Protein AF-A0A1F8ZSX7-F1 (afdb_monomer)

Nearest PDB structures (foldseek):
  1x0a-assembly1_A  TM=9.191E-01  e=3.476E-05  Thermus thermophilus HB8
  1z2i-assembly1_B  TM=9.526E-01  e=8.446E-05  Agrobacterium tumefaciens
  4h8a-assembly1_A  TM=9.264E-01  e=3.092E-04  Escherichia coli
  1v9n-assembly1_A-2  TM=8.193E-01  e=1.132E-03  Pyrococcus horikoshii OT3
  6kv5-assembly1_B  TM=1.797E-01  e=3.578E+00  Influenza D virus (D/swine/Oklahoma/1334/2011)

Foldseek 3Di:
DDAADPHPVSVVVVVVQQCQFDVVVVHDGDPRFPDDPPDDPPDDRRTGDHDDDDDCVVPPNPVVVVVVVVVVQVVQQPPDDPDPVDTRHDPCPVVVVVCVCCVVPNDDDDPVVVVVVVVVCVVVVHDDD

Sequence (129 aa):
MLLPVGGYKGYGLSMVVEILCSLLTGMPYGPYIPKMFEAPMNQKRYLGHFVIAMRIDCFQEKAVFMERMSKMMKELRNEPRLDKDIPIQVAGDPEKKSYEERSKNGIPLKSVEYEAFKKLSEKYGIRFE

Structure (mmCIF, N/CA/C/O backbone):
data_AF-A0A1F8ZSX7-F1
#
_entry.id   AF-A0A1F8ZSX7-F1
#
loop_
_atom_site.group_PDB
_atom_site.id
_atom_site.type_symbol
_atom_site.label_atom_id
_atom_site.label_alt_id
_atom_site.label_comp_id
_atom_site.label_asym_id
_atom_site.label_entity_id
_atom_site.label_seq_id
_atom_site.pdbx_PDB_ins_code
_atom_site.Cartn_x
_atom_site.Cartn_y
_atom_site.Cartn_z
_atom_site.occupancy
_atom_site.B_iso_or_equiv
_atom_site.auth_seq_id
_atom_site.auth_comp_id
_atom_site.auth_asym_id
_atom_site.auth_atom_id
_atom_site.pdbx_PDB_model_num
ATOM 1 N N . MET A 1 1 ? 2.304 18.621 13.469 1.00 81.19 1 MET A N 1
ATOM 2 C CA . MET A 1 1 ? 2.204 18.521 11.996 1.00 81.19 1 MET A CA 1
ATOM 3 C C . MET A 1 1 ? 3.236 17.500 11.539 1.00 81.19 1 MET A C 1
ATOM 5 O O . MET A 1 1 ? 4.339 17.537 12.069 1.00 81.19 1 MET A O 1
ATOM 9 N N . LEU A 1 2 ? 2.881 16.564 10.656 1.00 93.06 2 LEU A N 1
ATOM 10 C CA . LEU A 1 2 ? 3.853 15.623 10.080 1.00 93.06 2 LEU A CA 1
ATOM 11 C C . LEU A 1 2 ? 4.673 16.332 8.994 1.00 93.06 2 LEU A C 1
ATOM 13 O O . LEU A 1 2 ? 4.146 17.207 8.309 1.00 93.06 2 LEU A O 1
ATOM 17 N N . LEU A 1 3 ? 5.944 15.961 8.840 1.00 94.75 3 LEU A N 1
ATOM 18 C CA . LEU A 1 3 ? 6.809 16.496 7.786 1.00 94.75 3 LEU A CA 1
ATOM 19 C C . LEU A 1 3 ? 6.707 15.636 6.514 1.00 94.75 3 LEU A C 1
ATOM 21 O O . LEU A 1 3 ? 6.619 14.411 6.623 1.00 94.75 3 LEU A O 1
ATOM 25 N N . PRO A 1 4 ? 6.744 16.239 5.311 1.00 95.06 4 PRO A N 1
ATOM 26 C CA . PRO A 1 4 ? 6.755 15.485 4.064 1.00 95.06 4 PRO A CA 1
ATOM 27 C C . PRO A 1 4 ? 8.086 14.744 3.868 1.00 95.06 4 PRO A C 1
ATOM 29 O O . PRO A 1 4 ? 9.165 15.282 4.134 1.00 95.06 4 PRO A O 1
ATOM 32 N N . VAL A 1 5 ? 8.016 13.517 3.346 1.00 95.94 5 VAL A N 1
ATOM 33 C CA . VAL A 1 5 ? 9.202 12.706 3.034 1.00 95.94 5 VAL A CA 1
ATOM 34 C C . VAL A 1 5 ? 10.089 13.411 2.003 1.00 95.94 5 VAL A C 1
ATOM 36 O O . VAL A 1 5 ? 9.631 13.811 0.939 1.00 95.94 5 VAL A O 1
ATOM 39 N N . GLY A 1 6 ? 11.372 13.612 2.302 1.00 95.69 6 GLY A N 1
ATOM 40 C CA . GLY A 1 6 ? 12.271 14.310 1.373 1.00 95.69 6 GLY A CA 1
ATOM 41 C C . GLY A 1 6 ? 11.873 15.769 1.079 1.00 95.69 6 GLY A C 1
ATOM 42 O O . GLY A 1 6 ? 12.191 16.287 0.007 1.00 95.69 6 GLY A O 1
ATOM 43 N N . GLY A 1 7 ? 11.160 16.433 1.998 1.00 96.06 7 GLY A N 1
ATOM 44 C CA . GLY A 1 7 ? 10.863 17.865 1.925 1.00 96.06 7 GLY A CA 1
ATOM 45 C C . GLY A 1 7 ? 9.928 18.235 0.772 1.00 96.06 7 GLY A C 1
ATOM 46 O O . GLY A 1 7 ? 8.843 17.672 0.626 1.00 96.06 7 GLY A O 1
ATOM 47 N N . TYR A 1 8 ? 10.347 19.192 -0.062 1.00 96.38 8 TYR A N 1
ATOM 48 C CA . TYR A 1 8 ? 9.524 19.724 -1.156 1.00 96.38 8 TYR A CA 1
ATOM 49 C C . TYR A 1 8 ? 9.115 18.657 -2.187 1.00 96.38 8 TYR A C 1
ATOM 51 O O . TYR A 1 8 ? 8.051 18.772 -2.792 1.00 96.38 8 TYR A O 1
ATOM 59 N N . LYS A 1 9 ? 9.907 17.586 -2.358 1.00 97.31 9 LYS A N 1
ATOM 60 C CA . LYS A 1 9 ? 9.555 16.469 -3.252 1.00 97.31 9 LYS A CA 1
ATOM 61 C C . LYS A 1 9 ? 8.398 15.641 -2.700 1.00 97.31 9 LYS A C 1
ATOM 63 O O . LYS A 1 9 ? 7.471 15.332 -3.441 1.00 97.31 9 LYS A O 1
ATOM 68 N N . GLY A 1 10 ? 8.419 15.327 -1.403 1.00 97.25 10 GLY A N 1
ATOM 69 C CA . GL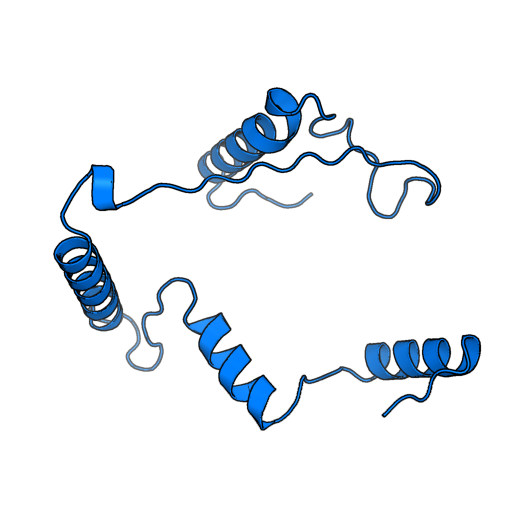Y A 1 10 ? 7.298 14.650 -0.749 1.00 97.25 10 GLY A CA 1
ATOM 70 C C . GLY A 1 10 ? 6.047 15.508 -0.729 1.00 97.25 10 GLY A C 1
ATOM 71 O O . GLY A 1 10 ? 4.961 14.987 -0.935 1.00 97.25 10 GLY A O 1
ATOM 72 N N . TYR A 1 11 ? 6.197 16.824 -0.554 1.00 96.88 11 TYR A N 1
ATOM 73 C CA . TYR A 1 11 ? 5.074 17.750 -0.671 1.00 96.88 11 TYR A CA 1
ATOM 74 C C . TYR A 1 11 ? 4.448 17.700 -2.073 1.00 96.88 11 TYR A C 1
ATOM 76 O O . TYR A 1 11 ? 3.239 17.517 -2.191 1.00 96.88 11 TYR A O 1
ATOM 84 N N . GLY A 1 12 ? 5.267 17.758 -3.130 1.00 97.69 12 GLY A N 1
ATOM 85 C CA . GLY A 1 12 ? 4.795 17.599 -4.508 1.00 97.69 12 GLY A CA 1
ATOM 86 C C . GLY A 1 12 ? 4.120 16.246 -4.762 1.00 97.69 12 GLY A C 1
ATOM 87 O O . GLY A 1 12 ? 3.076 16.196 -5.406 1.00 97.69 12 GLY A O 1
ATOM 88 N N . LEU A 1 13 ? 4.655 15.151 -4.208 1.00 97.62 13 LEU A N 1
ATOM 89 C CA . LEU A 1 13 ? 4.031 13.829 -4.320 1.00 97.62 13 LEU A CA 1
ATOM 90 C C . LEU A 1 13 ? 2.665 13.777 -3.617 1.00 97.62 13 LEU A C 1
ATOM 92 O O . LEU A 1 13 ? 1.706 13.260 -4.187 1.00 97.62 13 LEU A O 1
ATOM 96 N N . SER A 1 14 ? 2.545 14.367 -2.424 1.00 96.56 14 SER A N 1
ATOM 97 C CA . SER A 1 14 ? 1.262 14.499 -1.725 1.00 96.56 14 SER A CA 1
ATOM 98 C C . SER A 1 14 ? 0.255 15.334 -2.519 1.00 96.56 14 SER A C 1
ATOM 100 O O . SER A 1 14 ? -0.923 14.994 -2.545 1.00 96.56 14 SER A O 1
ATOM 102 N N . MET A 1 15 ? 0.700 16.385 -3.220 1.00 96.94 15 MET A N 1
ATOM 103 C CA . MET A 1 15 ? -0.179 17.173 -4.093 1.00 96.94 15 MET A CA 1
ATOM 104 C C . MET A 1 15 ? -0.724 16.358 -5.267 1.00 96.94 15 MET A C 1
ATOM 106 O O . MET A 1 15 ? -1.893 16.508 -5.609 1.00 96.94 15 MET A O 1
ATOM 110 N N . VAL A 1 16 ? 0.082 15.480 -5.875 1.00 97.88 16 VAL A N 1
ATOM 111 C CA . VAL A 1 16 ? -0.404 14.586 -6.942 1.00 97.88 16 VAL A CA 1
ATOM 112 C C . VAL A 1 16 ? -1.522 13.684 -6.416 1.00 97.88 16 VAL A C 1
ATOM 114 O O . VAL A 1 16 ? -2.553 13.549 -7.073 1.00 97.88 16 VAL A O 1
ATOM 117 N N . VAL A 1 17 ? -1.355 13.118 -5.216 1.00 97.44 17 VAL A N 1
ATOM 118 C CA . VAL A 1 17 ? -2.402 12.315 -4.564 1.00 97.44 17 VAL A CA 1
ATOM 119 C C . VAL A 1 17 ? -3.660 13.151 -4.321 1.00 97.44 17 VAL A C 1
ATOM 121 O O . VAL A 1 17 ? -4.751 12.695 -4.641 1.00 97.44 17 VAL A O 1
ATOM 124 N N . GLU A 1 18 ? -3.524 14.382 -3.827 1.00 97.06 18 GLU A N 1
ATOM 125 C CA . GLU A 1 18 ? -4.655 15.285 -3.579 1.00 97.06 18 GLU A CA 1
ATOM 126 C C . GLU A 1 18 ? -5.422 15.635 -4.865 1.00 97.06 18 GLU A C 1
ATOM 128 O O . GLU A 1 18 ? -6.649 15.632 -4.890 1.00 97.06 18 GLU A O 1
ATOM 133 N N . ILE A 1 19 ? -4.715 15.902 -5.965 1.00 98.00 19 ILE A N 1
ATOM 134 C CA . ILE A 1 19 ? -5.345 16.215 -7.254 1.00 98.00 19 ILE A CA 1
ATOM 135 C C . ILE A 1 19 ? -6.129 15.005 -7.773 1.00 98.00 19 ILE A C 1
ATOM 137 O O . ILE A 1 19 ? -7.278 15.152 -8.187 1.00 98.00 19 ILE A O 1
ATOM 141 N N . LEU A 1 20 ? -5.527 13.813 -7.740 1.00 98.25 20 LEU A N 1
ATOM 142 C CA . LEU A 1 20 ? -6.146 12.590 -8.256 1.00 98.25 20 LEU A CA 1
ATOM 143 C C . LEU A 1 20 ? -7.302 12.102 -7.379 1.00 98.25 20 LEU A C 1
ATOM 145 O O . LEU A 1 20 ? -8.326 11.667 -7.899 1.00 98.25 20 LEU A O 1
ATOM 149 N N . CYS A 1 21 ? -7.149 12.155 -6.058 1.00 97.81 21 CYS A N 1
ATOM 150 C CA . 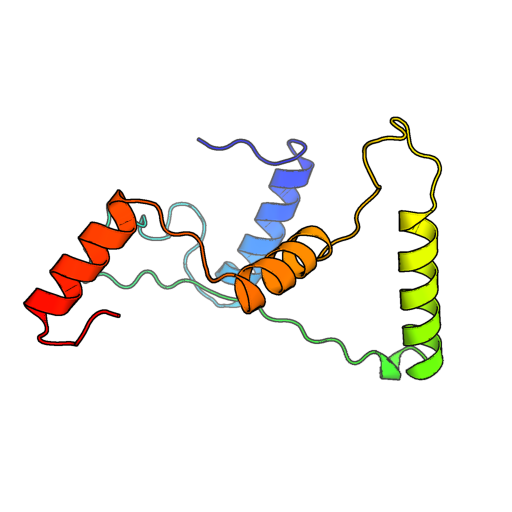CYS A 1 21 ? -8.156 11.651 -5.135 1.00 97.81 21 CYS A CA 1
ATOM 151 C C . CYS A 1 21 ? -9.243 12.681 -4.855 1.00 97.81 21 CYS A C 1
ATOM 153 O O . CYS A 1 21 ? -10.395 12.280 -4.791 1.00 97.81 21 CYS A O 1
ATOM 155 N N . SER A 1 22 ? -8.928 13.970 -4.719 1.00 97.12 22 SER A N 1
ATOM 156 C CA . SER A 1 22 ? -9.899 14.997 -4.324 1.00 97.12 22 SER A CA 1
ATOM 157 C C . SER A 1 22 ? -10.444 15.741 -5.541 1.00 97.12 22 SER A C 1
ATOM 159 O O . SER A 1 22 ? -11.607 15.575 -5.903 1.00 97.12 22 SER A O 1
ATOM 161 N N . LEU A 1 23 ? -9.600 16.509 -6.237 1.00 96.62 23 LEU A N 1
ATOM 162 C CA . LEU A 1 23 ? -10.069 17.404 -7.305 1.00 96.62 23 LEU A CA 1
ATOM 163 C C . LEU A 1 23 ? -10.677 16.647 -8.492 1.00 96.62 23 LEU A C 1
ATOM 165 O O . LEU A 1 23 ? -11.742 17.024 -8.975 1.00 96.62 23 LEU A O 1
ATOM 169 N N . LEU A 1 24 ? -10.039 15.562 -8.936 1.00 97.12 24 LEU A N 1
ATOM 170 C CA . LEU A 1 24 ? -10.514 14.758 -10.066 1.00 97.12 24 LEU A CA 1
ATOM 171 C C . LEU A 1 24 ? -11.839 14.041 -9.768 1.00 97.12 24 LEU A C 1
ATOM 173 O O . LEU A 1 24 ? -12.631 13.811 -10.678 1.00 97.12 24 LEU A O 1
ATOM 177 N N . THR A 1 25 ? -12.095 13.697 -8.505 1.00 96.38 25 THR A N 1
ATOM 178 C CA . THR A 1 25 ? -13.330 13.013 -8.089 1.00 96.38 25 THR A CA 1
ATOM 179 C C . THR A 1 25 ? -14.420 13.981 -7.614 1.00 96.38 25 THR A C 1
ATOM 181 O O . THR A 1 25 ? -15.530 13.548 -7.303 1.00 96.38 25 THR A O 1
ATOM 184 N N . GLY A 1 26 ? -14.125 15.287 -7.557 1.00 95.75 26 GLY A N 1
ATOM 185 C CA . GLY A 1 26 ? -15.026 16.319 -7.037 1.00 95.75 26 GLY A CA 1
ATOM 186 C C . GLY A 1 26 ? -15.186 16.311 -5.511 1.00 95.75 26 GLY A C 1
ATOM 187 O O . GLY A 1 26 ? -16.157 16.863 -4.997 1.00 95.75 26 GLY A O 1
ATOM 188 N N . MET A 1 27 ? -14.272 15.669 -4.782 1.00 97.25 27 MET A N 1
ATOM 189 C CA . MET A 1 27 ? -14.288 15.575 -3.320 1.00 97.25 27 MET A CA 1
ATOM 190 C C . MET A 1 27 ? -13.534 16.747 -2.656 1.00 97.25 27 MET A C 1
ATOM 192 O O . MET A 1 27 ? -12.663 17.360 -3.283 1.00 97.25 27 MET A O 1
ATOM 196 N N . PRO 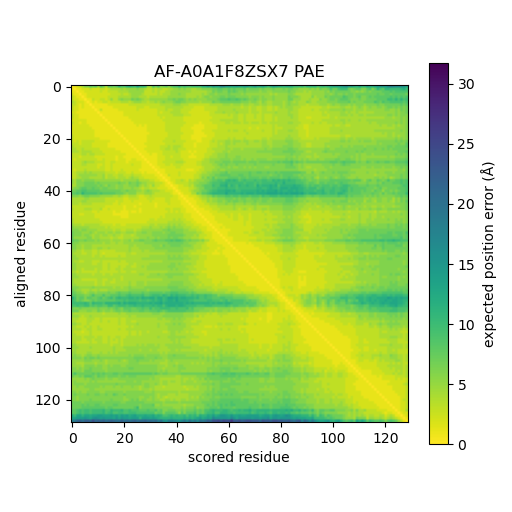A 1 28 ? -13.853 17.093 -1.390 1.00 96.44 28 PRO A N 1
ATOM 197 C CA . PRO A 1 28 ? -13.130 18.115 -0.631 1.00 96.44 28 PRO A CA 1
ATOM 198 C C . PRO A 1 28 ? -11.636 17.798 -0.520 1.00 96.44 28 PRO A C 1
ATOM 200 O O . PRO A 1 28 ? -11.251 16.636 -0.431 1.00 96.44 28 PRO A O 1
ATOM 203 N N . TYR A 1 29 ? -10.809 18.846 -0.472 1.00 95.62 29 TYR A N 1
ATOM 204 C CA . TYR A 1 29 ? -9.353 18.726 -0.415 1.00 95.62 29 TYR A CA 1
ATOM 205 C C . TYR A 1 29 ? -8.748 19.333 0.854 1.00 95.62 29 TYR A C 1
ATOM 207 O O . TYR A 1 29 ? -9.289 20.279 1.433 1.00 95.62 29 TYR A O 1
ATOM 215 N N . GLY A 1 30 ? -7.595 18.813 1.278 1.00 93.06 30 GLY A N 1
ATOM 216 C CA . GLY A 1 30 ? -6.787 19.367 2.369 1.00 93.06 30 GLY A CA 1
ATOM 217 C C . GLY A 1 30 ? -7.596 19.723 3.634 1.00 93.06 30 GLY A C 1
ATOM 218 O O . GLY A 1 30 ? -8.220 18.841 4.226 1.00 93.06 30 GLY A O 1
ATOM 219 N N . PRO A 1 31 ? -7.605 20.997 4.085 1.00 93.00 31 PRO A N 1
ATOM 220 C CA . PRO A 1 31 ? -8.273 21.404 5.326 1.00 93.00 31 PRO A CA 1
ATOM 221 C C . PRO A 1 31 ? -9.807 21.341 5.267 1.00 93.00 31 PRO A C 1
ATOM 223 O O . PRO A 1 31 ? -10.453 21.457 6.306 1.00 93.00 31 PRO A O 1
ATOM 226 N N . TYR A 1 32 ? -10.397 21.166 4.081 1.00 94.81 32 TYR A N 1
ATOM 227 C CA . TYR A 1 32 ? -11.847 21.064 3.907 1.00 94.81 32 TYR A CA 1
ATOM 228 C C . TYR A 1 32 ? -12.380 19.645 4.158 1.00 94.81 32 TYR A C 1
ATOM 230 O O . TYR A 1 32 ? -13.594 19.450 4.224 1.00 94.81 32 TYR A O 1
ATOM 238 N N . ILE A 1 33 ? -11.498 18.653 4.324 1.00 94.81 33 ILE A N 1
ATOM 239 C CA . ILE A 1 33 ? -11.878 17.288 4.695 1.00 94.81 33 ILE A CA 1
ATOM 240 C C . ILE A 1 33 ? -12.171 17.248 6.205 1.00 94.81 33 ILE A C 1
ATOM 242 O O . ILE A 1 33 ? -11.298 17.601 7.006 1.00 94.81 33 ILE A O 1
ATOM 246 N N . PRO A 1 34 ? -13.359 16.779 6.641 1.00 94.31 34 PRO A N 1
ATOM 247 C CA . PRO A 1 34 ? -13.658 16.635 8.060 1.00 94.31 34 PRO A CA 1
ATOM 248 C C . PRO A 1 34 ? -12.636 15.740 8.775 1.00 94.31 34 PRO A C 1
ATOM 250 O O . PRO A 1 34 ? -12.353 14.613 8.355 1.00 94.31 34 PRO A O 1
ATOM 253 N N . LYS A 1 35 ? -12.089 16.245 9.884 1.00 92.56 35 LYS A N 1
ATOM 254 C CA . LYS A 1 35 ? -11.038 15.577 10.661 1.00 92.56 35 LYS A CA 1
ATOM 255 C C . LYS A 1 35 ? -11.495 14.233 11.231 1.00 92.56 35 LYS A C 1
ATOM 257 O O . LYS A 1 35 ? -12.610 14.101 11.728 1.00 92.56 35 LYS A O 1
ATOM 262 N N . MET A 1 36 ? -10.587 13.254 11.261 1.00 90.94 36 MET A N 1
ATOM 263 C CA . MET A 1 36 ? -10.936 11.865 11.578 1.00 90.94 36 MET A CA 1
ATOM 264 C C . MET A 1 36 ? -11.467 11.614 12.994 1.00 90.94 36 MET A C 1
ATOM 266 O O . MET A 1 36 ? -12.337 10.767 13.167 1.00 90.94 36 MET A O 1
ATOM 270 N N . PHE A 1 37 ? -10.945 12.304 13.999 1.00 89.69 37 PHE A N 1
ATOM 271 C CA . PHE A 1 37 ? -11.319 12.052 15.396 1.00 89.69 37 PHE A CA 1
ATOM 272 C C . PHE A 1 37 ? -11.981 13.258 16.069 1.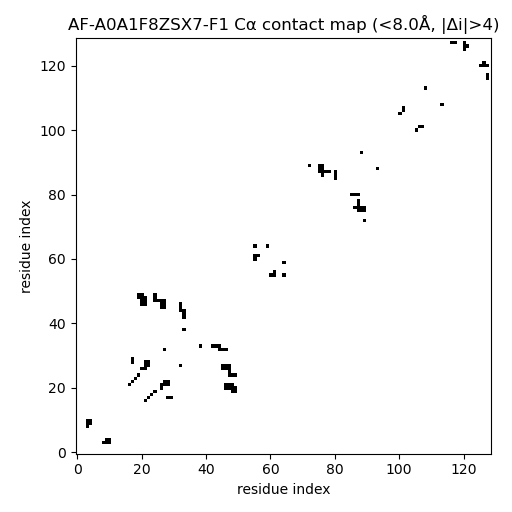00 89.69 37 PHE A C 1
ATOM 274 O O . PHE A 1 37 ? -12.420 13.147 17.206 1.00 89.69 37 PHE A O 1
ATOM 281 N N . GLU A 1 38 ? -12.065 14.396 15.372 1.00 92.25 38 GLU A N 1
ATOM 282 C CA . GLU A 1 38 ? -12.642 15.639 15.905 1.00 92.25 38 GLU A CA 1
ATOM 283 C C . GLU A 1 38 ? -14.014 15.963 15.294 1.00 92.25 38 GLU A C 1
ATOM 285 O O . GLU A 1 38 ? -14.821 16.635 15.929 1.00 92.25 38 GLU A O 1
ATOM 290 N N . ALA A 1 39 ? -14.296 15.503 14.068 1.00 91.50 39 ALA A N 1
ATOM 291 C CA . ALA A 1 39 ? -15.596 15.728 13.446 1.00 91.50 39 ALA A CA 1
ATOM 292 C C . ALA A 1 39 ? -16.666 14.780 14.029 1.00 91.50 39 ALA A C 1
ATOM 294 O O . ALA A 1 39 ? -16.347 13.635 14.372 1.00 91.50 39 ALA A O 1
ATOM 295 N N . PRO A 1 40 ? -17.940 15.209 14.100 1.00 93.81 40 PRO A N 1
ATOM 296 C CA . PRO A 1 40 ? -19.051 14.353 14.504 1.00 93.81 40 PRO A CA 1
ATOM 297 C C . PRO A 1 40 ?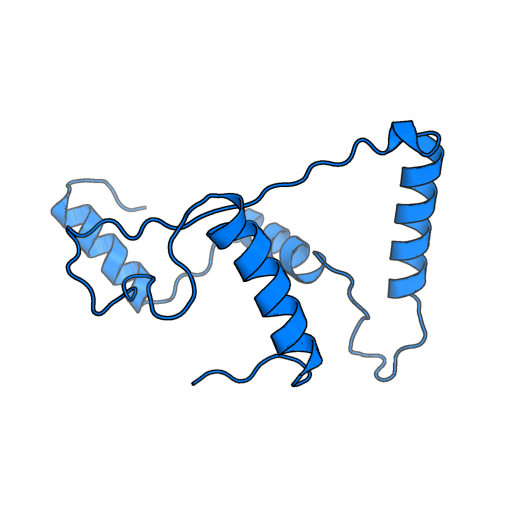 -19.107 13.043 13.708 1.00 93.81 40 PRO A C 1
ATOM 299 O O . PRO A 1 40 ? -19.002 13.039 12.483 1.00 93.81 40 PRO A O 1
ATOM 302 N N . MET A 1 41 ? -19.329 11.917 14.390 1.00 90.62 41 MET A N 1
ATOM 303 C CA . MET A 1 41 ? -19.312 10.588 13.755 1.00 90.62 41 MET A CA 1
ATOM 304 C C . MET A 1 41 ? -20.453 10.376 12.742 1.00 90.62 41 MET A C 1
ATOM 306 O O . MET A 1 41 ? -20.364 9.517 11.870 1.00 90.62 41 MET A O 1
ATOM 310 N N . ASN A 1 42 ? -21.526 11.165 12.839 1.00 92.81 42 ASN A N 1
ATOM 311 C CA . ASN A 1 42 ? -22.639 11.166 11.888 1.00 92.81 42 ASN A CA 1
ATOM 312 C C . ASN A 1 42 ? -22.373 12.030 10.638 1.00 92.81 42 ASN A C 1
ATOM 314 O O . ASN A 1 42 ? -23.184 12.028 9.712 1.00 92.81 42 ASN A O 1
ATOM 318 N N . GLN A 1 43 ? -21.257 12.762 10.586 1.00 93.81 43 GLN A N 1
ATOM 319 C CA . GLN A 1 43 ? -20.882 13.575 9.437 1.00 93.81 43 GLN A CA 1
ATOM 320 C C . GLN A 1 43 ? -20.122 12.734 8.404 1.00 93.81 43 GLN A C 1
ATOM 322 O O . GLN A 1 43 ? -19.070 12.154 8.682 1.00 93.81 43 GLN A O 1
ATOM 327 N N . LYS A 1 44 ? -20.626 12.708 7.164 1.00 93.25 44 LYS A N 1
ATOM 328 C CA . LYS A 1 44 ? -19.906 12.108 6.033 1.00 93.25 44 LYS A CA 1
ATOM 329 C C . LYS A 1 44 ? -18.629 12.895 5.745 1.00 93.25 44 LYS A C 1
ATOM 331 O O . LYS A 1 44 ? -18.643 14.123 5.720 1.00 93.25 44 LYS A O 1
ATOM 336 N N . ARG A 1 45 ? -17.538 12.176 5.473 1.00 93.00 45 ARG A N 1
ATOM 337 C CA . ARG A 1 45 ? -16.229 12.787 5.187 1.00 93.00 45 ARG A CA 1
ATOM 338 C C . ARG A 1 45 ? -15.985 13.118 3.727 1.00 93.00 45 ARG A C 1
ATOM 340 O O . ARG A 1 45 ? -15.105 13.922 3.460 1.00 93.00 45 ARG A O 1
ATOM 347 N N . TYR A 1 46 ? -16.738 12.495 2.819 1.00 94.94 46 TYR A N 1
ATOM 348 C CA . TYR A 1 46 ? -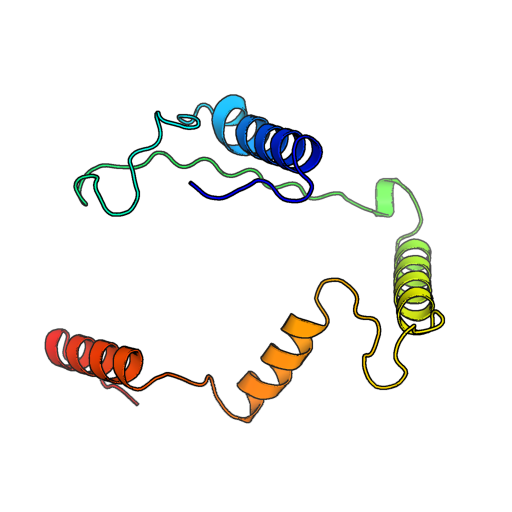16.579 12.684 1.376 1.00 94.94 46 TYR A CA 1
ATOM 349 C C . TYR A 1 46 ? -15.123 12.461 0.929 1.00 94.94 46 TYR A C 1
ATOM 351 O O . TYR A 1 46 ? -14.520 13.313 0.295 1.00 94.94 46 TYR A O 1
ATOM 359 N N . LEU A 1 47 ? -14.527 11.330 1.325 1.00 95.94 47 LEU A N 1
ATOM 360 C CA . LEU A 1 47 ? -13.183 10.970 0.872 1.00 95.94 47 LEU A CA 1
ATOM 361 C C . LEU A 1 47 ? -13.240 10.512 -0.583 1.00 95.94 47 LEU A C 1
ATOM 363 O O . LEU A 1 47 ? -14.115 9.729 -0.955 1.00 95.94 47 LEU A O 1
ATOM 367 N N . GLY A 1 48 ? -12.285 10.979 -1.378 1.00 96.00 48 GLY A N 1
ATOM 368 C CA . GLY A 1 48 ? -12.109 10.530 -2.747 1.00 96.00 48 GLY A CA 1
ATOM 369 C C . GLY A 1 48 ? -10.992 9.502 -2.873 1.00 96.00 48 GLY A C 1
ATOM 370 O O . GLY A 1 48 ? -10.024 9.496 -2.109 1.00 96.00 48 GLY A O 1
ATOM 371 N N . HIS A 1 49 ? -11.146 8.612 -3.847 1.00 97.00 49 HIS A N 1
ATOM 372 C CA . HIS A 1 49 ? -10.190 7.556 -4.148 1.00 97.00 49 HIS A CA 1
ATOM 373 C C . HIS A 1 49 ? -9.929 7.527 -5.647 1.00 97.00 49 HIS A C 1
ATOM 375 O O . HIS A 1 49 ? -10.851 7.666 -6.449 1.00 97.00 49 HIS A O 1
ATOM 381 N N . PHE A 1 50 ? -8.676 7.290 -6.016 1.00 97.56 50 PHE A N 1
ATOM 382 C CA . PHE A 1 50 ? -8.263 7.108 -7.397 1.00 97.56 50 PHE A CA 1
ATOM 383 C C . PHE A 1 50 ? -7.598 5.743 -7.560 1.00 97.56 50 PHE A C 1
ATOM 385 O O . PHE A 1 50 ? -6.724 5.373 -6.774 1.00 97.56 50 PHE A O 1
ATOM 392 N N . VAL A 1 51 ? -8.013 4.994 -8.581 1.00 97.94 51 VAL A N 1
ATOM 393 C CA . VAL A 1 51 ? -7.467 3.672 -8.904 1.00 97.94 51 VAL A CA 1
ATOM 394 C C . VAL A 1 51 ? -7.085 3.656 -10.376 1.00 97.94 51 VAL A C 1
ATOM 396 O O . VAL A 1 51 ? -7.883 4.027 -11.233 1.00 97.94 51 VAL A O 1
ATOM 399 N N . ILE A 1 52 ? -5.869 3.195 -10.665 1.00 97.19 52 ILE A N 1
ATOM 400 C CA . ILE A 1 52 ? -5.358 3.030 -12.024 1.00 97.19 52 ILE A CA 1
ATOM 401 C C . ILE A 1 52 ? -4.946 1.577 -12.253 1.00 97.19 52 ILE A C 1
ATOM 403 O O . ILE A 1 52 ? -4.244 0.980 -11.438 1.00 97.19 52 ILE A O 1
ATOM 407 N N . ALA A 1 53 ? -5.369 1.018 -13.384 1.00 97.38 53 ALA A N 1
ATOM 408 C CA . ALA A 1 53 ? -4.933 -0.284 -13.867 1.00 97.38 53 ALA A CA 1
ATOM 409 C C . ALA A 1 53 ? -4.370 -0.115 -15.279 1.00 97.38 53 ALA A C 1
ATOM 411 O O . ALA A 1 53 ? -5.037 0.421 -16.162 1.00 97.38 53 ALA A O 1
ATOM 412 N N . MET A 1 54 ? -3.132 -0.558 -15.490 1.00 96.56 54 MET A N 1
ATOM 413 C CA . MET A 1 54 ? -2.459 -0.472 -16.786 1.00 96.56 54 MET A CA 1
ATOM 414 C C . MET A 1 54 ? -2.334 -1.861 -17.399 1.00 96.56 54 MET A C 1
ATOM 416 O O . MET A 1 54 ? -1.787 -2.777 -16.781 1.00 96.56 54 MET A O 1
ATOM 420 N N . ARG A 1 55 ? -2.827 -2.018 -18.631 1.00 96.81 55 ARG A N 1
ATOM 421 C CA . ARG A 1 55 ? -2.730 -3.277 -19.370 1.00 96.81 55 ARG A CA 1
ATOM 422 C C . ARG A 1 55 ? -1.349 -3.384 -20.025 1.00 96.81 55 ARG A C 1
ATOM 424 O O . ARG A 1 55 ? -1.063 -2.693 -20.997 1.00 96.81 55 ARG A O 1
ATOM 431 N N . ILE A 1 56 ? -0.477 -4.216 -19.455 1.00 97.06 56 ILE A N 1
ATOM 432 C CA . ILE A 1 56 ? 0.946 -4.293 -19.840 1.00 97.06 56 ILE A CA 1
ATOM 433 C C . ILE A 1 56 ? 1.184 -4.830 -21.260 1.00 97.06 56 ILE A C 1
ATOM 435 O O . ILE A 1 56 ? 2.155 -4.437 -21.903 1.00 97.06 56 ILE A O 1
ATOM 439 N N . ASP A 1 57 ? 0.285 -5.677 -21.766 1.00 96.62 57 ASP A N 1
ATOM 440 C CA . ASP A 1 57 ? 0.367 -6.272 -23.107 1.00 96.62 57 ASP A CA 1
ATOM 441 C C . ASP A 1 57 ? 0.124 -5.264 -24.245 1.00 96.62 57 ASP A C 1
ATOM 443 O O . ASP A 1 57 ? 0.471 -5.536 -25.390 1.00 96.62 57 ASP A O 1
ATOM 447 N N . CYS A 1 58 ? -0.386 -4.066 -23.931 1.00 97.56 58 CYS A N 1
ATOM 448 C CA . CYS A 1 58 ? -0.444 -2.941 -24.865 1.00 97.56 58 CYS A CA 1
ATOM 449 C C . CYS A 1 58 ? 0.939 -2.385 -25.226 1.00 97.56 58 CYS A C 1
ATOM 451 O O . CYS A 1 58 ? 1.052 -1.652 -26.204 1.00 97.56 58 CYS A O 1
ATOM 453 N N . PHE A 1 59 ? 1.961 -2.657 -24.409 1.00 96.62 59 PHE A N 1
ATOM 454 C CA . PHE A 1 59 ? 3.281 -2.034 -24.530 1.00 96.62 59 PHE A CA 1
ATOM 455 C C . PHE A 1 59 ? 4.368 -3.027 -24.943 1.00 96.62 59 PHE A C 1
ATOM 457 O O . PHE A 1 59 ? 5.312 -2.645 -25.629 1.00 96.62 59 PHE A O 1
ATOM 464 N N . GLN A 1 60 ? 4.273 -4.285 -24.507 1.00 96.94 60 GLN A N 1
ATOM 465 C CA . GLN A 1 60 ? 5.198 -5.359 -24.875 1.00 96.94 60 GLN A CA 1
ATOM 466 C C . GLN A 1 60 ? 4.578 -6.728 -24.584 1.00 96.94 60 GLN A C 1
ATOM 468 O O . GLN A 1 60 ? 3.607 -6.825 -23.836 1.00 96.94 60 GLN A O 1
ATOM 473 N N . GLU A 1 61 ? 5.167 -7.802 -25.113 1.00 97.88 61 GLU A N 1
ATOM 474 C CA . GLU A 1 61 ? 4.719 -9.158 -24.801 1.00 97.88 61 GLU A CA 1
ATOM 475 C C . GLU A 1 61 ? 4.734 -9.416 -23.283 1.00 97.88 61 GLU A C 1
ATOM 477 O O . GLU A 1 61 ? 5.725 -9.164 -22.590 1.00 97.88 61 GLU A O 1
ATOM 482 N N . LYS A 1 62 ? 3.624 -9.945 -22.758 1.00 97.31 62 LYS A N 1
ATOM 483 C CA . LYS A 1 62 ? 3.435 -10.172 -21.320 1.00 97.31 62 LYS A CA 1
ATOM 484 C C . LYS A 1 62 ? 4.551 -11.024 -20.709 1.00 97.31 62 LYS A C 1
ATOM 486 O O . LYS A 1 62 ? 5.032 -10.690 -19.629 1.00 97.31 62 LYS A O 1
ATOM 491 N N . ALA A 1 63 ? 4.955 -12.107 -21.376 1.00 97.62 63 ALA A N 1
ATOM 492 C CA . ALA A 1 63 ? 6.006 -12.996 -20.880 1.00 97.62 63 ALA A CA 1
ATOM 493 C C . ALA A 1 63 ? 7.338 -12.246 -20.713 1.00 97.62 63 ALA A C 1
ATOM 495 O O . ALA A 1 63 ? 7.948 -12.308 -19.646 1.00 97.62 63 ALA A O 1
ATOM 496 N N . VAL A 1 64 ? 7.708 -11.441 -21.713 1.00 98.12 64 VAL A N 1
ATOM 497 C CA . VAL A 1 64 ? 8.919 -10.607 -21.701 1.00 98.12 64 VAL A CA 1
ATOM 498 C C . VAL A 1 64 ? 8.879 -9.573 -20.571 1.00 98.12 64 VAL A C 1
ATOM 500 O O . VAL A 1 64 ? 9.868 -9.408 -19.854 1.00 98.12 64 VAL A O 1
ATOM 503 N N . PHE A 1 65 ? 7.742 -8.900 -20.354 1.00 98.00 65 PHE A N 1
ATOM 504 C CA . PHE A 1 65 ? 7.595 -7.956 -19.239 1.00 98.00 65 PHE A CA 1
ATOM 505 C C . PHE A 1 65 ? 7.808 -8.640 -17.883 1.00 98.00 65 PHE A C 1
ATOM 507 O O . PHE A 1 65 ? 8.545 -8.134 -17.035 1.00 98.00 65 PHE A O 1
ATOM 514 N N . MET A 1 66 ? 7.174 -9.799 -17.677 1.00 97.50 66 MET A N 1
ATOM 515 C CA . MET A 1 66 ? 7.254 -10.542 -16.418 1.00 97.50 66 MET A CA 1
ATOM 516 C C . MET A 1 66 ? 8.668 -11.065 -16.150 1.00 97.50 66 MET A C 1
ATOM 518 O O . MET A 1 66 ? 9.145 -10.976 -15.017 1.00 97.50 66 MET A O 1
ATOM 522 N N . GLU A 1 67 ? 9.359 -11.555 -17.182 1.00 98.19 67 GLU A N 1
ATOM 523 C CA . GLU A 1 67 ? 10.756 -11.980 -17.083 1.00 98.19 67 GLU A CA 1
ATOM 524 C C . GLU A 1 67 ? 11.658 -10.811 -16.670 1.00 98.19 67 GLU A C 1
ATOM 526 O O . GLU A 1 67 ? 12.408 -10.918 -15.699 1.00 98.19 67 GLU A O 1
ATOM 531 N N . ARG A 1 68 ? 11.535 -9.661 -17.346 1.00 97.94 68 ARG A N 1
ATOM 532 C CA . ARG A 1 68 ? 12.316 -8.453 -17.039 1.00 97.94 68 ARG A CA 1
ATOM 533 C C . ARG A 1 68 ? 12.042 -7.924 -15.638 1.00 97.94 68 ARG A C 1
ATOM 535 O O . ARG A 1 68 ? 12.983 -7.572 -14.933 1.00 97.94 68 ARG A O 1
ATOM 542 N N . MET A 1 69 ? 10.779 -7.906 -15.215 1.00 97.00 69 MET A N 1
ATOM 543 C CA . MET A 1 69 ? 10.406 -7.515 -13.856 1.00 97.00 69 MET A CA 1
ATOM 544 C C . MET A 1 69 ? 11.057 -8.443 -12.825 1.00 97.00 69 MET A C 1
ATOM 546 O O . MET A 1 69 ? 11.681 -7.972 -11.878 1.00 97.00 69 MET A O 1
ATOM 550 N N . SER A 1 70 ? 10.971 -9.761 -13.028 1.00 97.12 70 SER A N 1
ATOM 551 C CA . SER A 1 70 ? 11.587 -10.745 -12.130 1.00 97.12 70 SER A CA 1
ATOM 552 C C . SER A 1 70 ? 13.109 -10.588 -12.072 1.00 97.12 70 SER A C 1
ATOM 554 O O . SER A 1 70 ? 13.693 -10.558 -10.985 1.00 97.12 70 SER A O 1
ATOM 556 N N . LYS A 1 71 ? 13.747 -10.392 -13.232 1.00 98.25 71 LYS A N 1
ATOM 557 C CA . LYS A 1 71 ? 15.183 -10.129 -13.346 1.00 98.25 71 LYS A CA 1
ATOM 558 C C . LYS A 1 71 ? 15.592 -8.866 -12.584 1.00 98.25 71 LYS A C 1
ATOM 560 O O . LYS A 1 71 ? 16.453 -8.964 -11.718 1.00 98.25 71 LYS A O 1
ATOM 565 N N . MET A 1 72 ? 14.917 -7.737 -12.805 1.00 98.00 72 MET A N 1
ATOM 566 C CA . MET A 1 72 ? 15.189 -6.478 -12.097 1.00 98.00 72 MET A CA 1
ATOM 5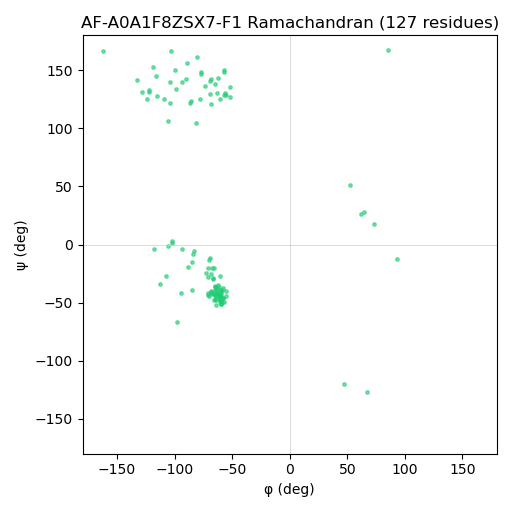67 C C . MET A 1 72 ? 15.048 -6.640 -10.580 1.00 98.00 72 MET A C 1
ATOM 569 O O . MET A 1 72 ? 15.912 -6.225 -9.813 1.00 98.00 72 MET A O 1
ATOM 573 N N . MET A 1 73 ? 13.978 -7.296 -10.126 1.00 97.50 73 MET A N 1
ATOM 574 C CA . MET A 1 73 ? 13.766 -7.561 -8.703 1.00 97.50 73 MET A CA 1
ATOM 575 C C . MET A 1 73 ? 14.872 -8.451 -8.109 1.00 97.50 73 MET A C 1
ATOM 577 O O . MET A 1 73 ? 15.229 -8.294 -6.941 1.00 97.50 73 MET A O 1
ATOM 581 N N . LYS A 1 74 ? 15.405 -9.410 -8.876 1.00 97.00 74 LYS A N 1
ATOM 582 C CA . LYS A 1 74 ? 16.534 -10.251 -8.455 1.00 97.00 74 LYS A CA 1
ATOM 583 C C . LYS A 1 74 ? 17.838 -9.457 -8.411 1.00 97.00 74 LYS A C 1
ATOM 585 O O . LYS A 1 74 ? 18.590 -9.622 -7.458 1.00 97.00 74 LYS A O 1
ATOM 590 N N . GLU A 1 75 ? 18.102 -8.620 -9.407 1.00 97.38 75 GLU A N 1
ATOM 591 C CA . GLU A 1 75 ? 19.296 -7.769 -9.472 1.00 97.38 75 GLU A CA 1
ATOM 592 C C . GLU A 1 75 ? 19.349 -6.821 -8.270 1.00 97.38 75 GLU A C 1
ATOM 594 O O . GLU A 1 75 ? 20.303 -6.886 -7.503 1.00 97.38 75 GLU A O 1
ATOM 599 N N . LEU A 1 76 ? 18.264 -6.084 -7.996 1.00 96.50 76 LEU A N 1
ATOM 600 C CA . LEU A 1 76 ? 18.185 -5.156 -6.859 1.00 96.50 76 LEU A CA 1
ATOM 601 C C . LEU A 1 76 ? 18.490 -5.818 -5.506 1.00 96.50 76 LEU A C 1
ATOM 603 O O . LEU A 1 76 ? 19.180 -5.239 -4.674 1.00 96.50 76 LEU A O 1
ATOM 607 N N . ARG A 1 77 ? 18.011 -7.046 -5.272 1.00 95.38 77 ARG A N 1
ATOM 608 C CA . ARG A 1 77 ? 18.276 -7.779 -4.015 1.00 95.38 77 ARG A CA 1
ATOM 609 C C . ARG A 1 77 ? 19.722 -8.270 -3.878 1.00 95.38 77 ARG A C 1
ATOM 611 O O . ARG A 1 77 ? 20.152 -8.588 -2.763 1.00 95.38 77 ARG A O 1
ATOM 618 N N . ASN A 1 78 ? 20.437 -8.376 -4.998 1.00 95.56 78 ASN A N 1
ATOM 619 C CA . ASN A 1 78 ? 21.819 -8.847 -5.076 1.00 95.56 78 ASN A CA 1
ATOM 620 C C . ASN A 1 78 ? 22.835 -7.707 -5.240 1.00 95.56 78 ASN A C 1
ATOM 622 O O . ASN A 1 78 ? 24.029 -7.990 -5.326 1.00 95.56 78 ASN A O 1
ATOM 626 N N . GLU A 1 79 ? 22.389 -6.448 -5.261 1.00 95.75 79 GLU A N 1
ATOM 627 C CA . GLU A 1 79 ? 23.289 -5.296 -5.247 1.00 95.75 79 GLU A CA 1
ATOM 628 C C . GLU A 1 79 ? 24.225 -5.331 -4.021 1.00 95.75 79 GLU A C 1
ATOM 630 O O . GLU A 1 79 ? 23.852 -5.854 -2.958 1.00 95.75 79 GLU A O 1
ATOM 635 N N . PRO A 1 80 ? 25.449 -4.779 -4.136 1.00 94.50 80 PRO A N 1
ATOM 636 C CA . PRO A 1 80 ? 26.377 -4.692 -3.020 1.00 94.50 80 PRO A CA 1
ATOM 637 C C . PRO A 1 80 ? 25.744 -3.974 -1.828 1.00 94.50 80 PRO A C 1
ATOM 639 O O . PRO A 1 80 ? 25.206 -2.872 -1.941 1.00 94.50 80 PRO A O 1
ATOM 642 N N . ARG A 1 81 ? 25.825 -4.607 -0.659 1.00 93.12 81 ARG A N 1
ATOM 643 C CA . ARG A 1 81 ? 25.234 -4.088 0.576 1.00 93.12 81 ARG A CA 1
ATOM 644 C C . ARG A 1 81 ? 26.264 -3.279 1.346 1.00 93.12 81 ARG A C 1
ATOM 646 O O . ARG A 1 81 ? 27.419 -3.693 1.441 1.00 93.12 81 ARG A O 1
ATOM 653 N N . LEU A 1 82 ? 25.828 -2.162 1.929 1.00 91.06 82 LEU A N 1
ATOM 654 C CA . LEU A 1 82 ? 26.661 -1.381 2.846 1.00 91.06 82 LEU A CA 1
ATOM 655 C C . LEU A 1 82 ? 26.953 -2.174 4.128 1.00 91.06 82 LEU A C 1
ATOM 657 O O . LEU A 1 82 ? 28.089 -2.210 4.589 1.00 91.06 82 LEU A O 1
ATOM 661 N N . ASP A 1 83 ? 25.927 -2.839 4.655 1.00 93.31 83 ASP A N 1
ATOM 662 C CA . ASP A 1 83 ? 26.009 -3.761 5.782 1.00 93.31 83 ASP A CA 1
ATOM 663 C C . ASP A 1 83 ? 25.652 -5.172 5.295 1.00 93.31 83 ASP A C 1
ATOM 665 O O . ASP A 1 83 ? 24.623 -5.374 4.643 1.00 93.31 83 ASP A O 1
ATOM 669 N N . LYS A 1 84 ? 26.509 -6.157 5.581 1.00 89.69 84 LYS A N 1
ATOM 670 C CA . LYS A 1 84 ? 26.302 -7.545 5.143 1.00 89.69 84 LYS A CA 1
ATOM 671 C C . LYS A 1 84 ? 25.120 -8.208 5.852 1.00 89.69 84 LYS A C 1
ATOM 673 O O . LYS A 1 84 ? 24.502 -9.094 5.256 1.00 89.69 84 LYS A O 1
ATOM 678 N N . ASP A 1 85 ? 24.776 -7.742 7.050 1.00 93.31 85 ASP A N 1
ATOM 679 C CA . ASP A 1 85 ? 23.724 -8.321 7.885 1.00 93.31 85 ASP A CA 1
ATOM 680 C C . ASP A 1 85 ? 22.327 -7.783 7.533 1.00 93.31 85 ASP A C 1
ATOM 682 O O . ASP A 1 85 ? 21.312 -8.393 7.878 1.00 93.31 85 ASP A O 1
ATOM 686 N N . ILE A 1 86 ? 22.252 -6.678 6.781 1.00 92.69 86 ILE A N 1
ATOM 687 C CA . ILE A 1 86 ? 20.991 -6.046 6.381 1.00 92.69 86 ILE A CA 1
ATOM 688 C C . ILE A 1 86 ? 20.723 -6.329 4.897 1.00 92.69 86 ILE A C 1
ATOM 690 O O . ILE A 1 86 ? 21.370 -5.739 4.029 1.00 92.69 86 ILE A O 1
ATOM 694 N N . PRO A 1 87 ? 19.770 -7.215 4.548 1.00 92.25 87 PRO A N 1
ATOM 695 C CA . PRO A 1 87 ? 19.461 -7.491 3.153 1.00 92.25 87 PRO A CA 1
ATOM 696 C C . PRO A 1 87 ? 18.795 -6.294 2.468 1.00 92.25 87 PRO A C 1
ATOM 698 O O . PRO A 1 87 ? 17.937 -5.635 3.051 1.00 92.25 87 PRO A O 1
ATOM 701 N N . ILE A 1 88 ? 19.132 -6.058 1.196 1.00 95.19 88 ILE A N 1
ATOM 702 C CA . ILE A 1 88 ? 18.379 -5.122 0.352 1.00 95.19 88 ILE A CA 1
ATOM 703 C C . ILE A 1 88 ? 17.007 -5.730 0.068 1.00 95.19 88 ILE A C 1
ATOM 705 O O . ILE A 1 88 ? 16.897 -6.880 -0.364 1.00 95.19 88 ILE A O 1
ATOM 709 N N . GLN A 1 89 ? 15.966 -4.941 0.310 1.00 95.50 89 GLN A N 1
ATOM 710 C CA . GLN A 1 89 ? 14.575 -5.331 0.120 1.00 95.50 89 GLN A CA 1
ATOM 711 C C . GLN A 1 89 ? 13.936 -4.463 -0.959 1.00 95.50 89 GLN A C 1
ATOM 713 O O . GLN A 1 89 ? 14.233 -3.273 -1.069 1.00 95.50 89 GLN A O 1
ATOM 718 N N . VAL A 1 90 ? 13.031 -5.054 -1.737 1.00 96.50 90 VAL A N 1
ATOM 719 C CA . VAL A 1 90 ? 12.165 -4.306 -2.659 1.00 96.50 90 VAL A CA 1
ATOM 720 C C . VAL A 1 90 ? 10.758 -4.181 -2.078 1.00 96.50 90 VAL A C 1
ATOM 722 O O . VAL A 1 90 ? 10.399 -4.866 -1.117 1.00 96.50 90 VAL A O 1
ATOM 725 N N . ALA A 1 91 ? 9.948 -3.305 -2.674 1.00 96.12 91 ALA A N 1
ATOM 726 C CA . ALA A 1 91 ? 8.565 -3.103 -2.263 1.00 96.12 91 ALA A CA 1
ATOM 727 C C . ALA A 1 91 ? 7.795 -4.438 -2.203 1.00 96.12 91 ALA A C 1
ATOM 729 O O . ALA A 1 91 ? 7.774 -5.205 -3.171 1.00 96.12 91 ALA A O 1
ATOM 730 N N . GLY A 1 92 ? 7.165 -4.707 -1.058 1.00 96.62 92 GLY A N 1
ATOM 731 C CA . GLY A 1 92 ? 6.398 -5.923 -0.800 1.00 96.62 92 GLY A CA 1
ATOM 732 C C . GLY A 1 92 ? 7.174 -7.058 -0.125 1.00 96.62 92 GLY A C 1
ATOM 733 O O . GLY A 1 92 ? 6.542 -8.017 0.311 1.00 96.62 92 GLY A O 1
ATOM 734 N N . ASP A 1 93 ? 8.508 -7.007 -0.027 1.00 96.62 93 ASP A N 1
ATOM 735 C CA . ASP A 1 93 ? 9.273 -8.056 0.667 1.00 96.62 93 ASP A CA 1
ATOM 736 C C . ASP A 1 93 ? 8.986 -8.107 2.182 1.00 96.62 93 ASP A C 1
ATOM 738 O O . ASP A 1 93 ? 8.718 -9.205 2.687 1.00 96.62 93 ASP A O 1
ATOM 742 N N . PRO A 1 94 ? 8.990 -6.978 2.928 1.00 96.50 94 PRO A N 1
ATOM 743 C CA . PRO A 1 94 ? 8.632 -6.987 4.348 1.00 96.50 94 PRO A CA 1
ATOM 744 C C . PRO A 1 94 ? 7.210 -7.507 4.588 1.00 96.50 94 PRO A C 1
ATOM 746 O O . PRO A 1 94 ? 6.980 -8.304 5.500 1.00 96.50 94 PRO A O 1
ATOM 749 N N . GLU A 1 95 ? 6.261 -7.104 3.742 1.00 97.81 95 GLU A N 1
ATOM 750 C CA . GLU A 1 95 ? 4.858 -7.496 3.845 1.00 97.81 95 GLU A CA 1
ATOM 751 C C . GLU A 1 95 ? 4.661 -8.987 3.559 1.00 97.81 95 GLU A C 1
ATOM 753 O O . GLU A 1 95 ? 3.937 -9.649 4.300 1.00 97.81 95 GLU A O 1
ATOM 758 N N . LYS A 1 96 ? 5.337 -9.547 2.544 1.00 97.50 96 LYS A N 1
ATOM 759 C CA . LYS A 1 96 ? 5.310 -10.994 2.260 1.00 97.50 96 LYS A CA 1
ATOM 760 C C . LYS A 1 96 ? 5.849 -11.806 3.429 1.00 97.50 96 LYS A C 1
ATOM 762 O O . LYS A 1 96 ? 5.206 -12.766 3.840 1.00 97.50 96 LYS A O 1
ATOM 767 N N . LYS A 1 97 ? 6.977 -11.386 4.014 1.00 96.88 97 LYS A N 1
ATOM 768 C CA . LYS A 1 97 ? 7.540 -12.040 5.203 1.00 96.88 97 LYS A CA 1
ATOM 769 C C . LYS A 1 97 ? 6.549 -12.009 6.368 1.00 96.88 97 LYS A C 1
ATOM 771 O O . LYS A 1 97 ? 6.306 -13.034 7.000 1.00 96.88 97 LYS A O 1
ATOM 776 N N . SER A 1 98 ? 5.943 -10.847 6.623 1.00 97.50 98 SER A N 1
ATOM 777 C CA . SER A 1 98 ? 4.936 -10.708 7.677 1.00 97.50 98 SER A CA 1
ATOM 778 C C . SER A 1 98 ? 3.699 -11.571 7.413 1.00 97.50 98 SER A C 1
ATOM 780 O O . SER A 1 98 ? 3.160 -12.157 8.350 1.00 97.50 98 SER A O 1
ATOM 782 N N . TYR A 1 99 ? 3.260 -11.674 6.158 1.00 98.06 99 TYR A N 1
ATOM 783 C CA . TYR A 1 99 ? 2.149 -12.529 5.757 1.00 98.06 99 TYR A CA 1
ATOM 784 C C . TYR A 1 99 ? 2.464 -14.012 5.979 1.00 98.06 99 TYR A C 1
ATOM 786 O O . TYR A 1 99 ? 1.656 -14.712 6.583 1.00 98.06 99 TYR A O 1
ATOM 794 N N . GLU A 1 100 ? 3.632 -14.491 5.547 1.00 97.94 100 GLU A N 1
ATOM 795 C CA . GLU A 1 100 ? 4.050 -15.886 5.728 1.00 97.94 100 GLU A CA 1
ATOM 796 C C . GLU A 1 100 ? 4.117 -16.284 7.205 1.00 97.94 100 GLU A C 1
ATOM 798 O O . GLU A 1 100 ? 3.641 -17.356 7.580 1.00 97.94 100 GLU A O 1
ATOM 803 N N . GLU A 1 101 ? 4.680 -15.414 8.045 1.00 98.00 101 GLU A N 1
ATOM 804 C CA . GLU A 1 101 ? 4.764 -15.626 9.488 1.00 98.00 101 GLU A CA 1
ATOM 805 C C . GLU A 1 101 ? 3.371 -15.665 10.125 1.00 98.00 101 GLU A C 1
ATOM 807 O O . GLU A 1 101 ? 3.022 -16.631 10.802 1.00 98.00 101 GLU A O 1
ATOM 812 N N . ARG A 1 102 ? 2.541 -14.647 9.865 1.00 97.88 102 ARG A N 1
ATOM 813 C CA . ARG A 1 102 ? 1.221 -14.508 10.500 1.00 97.88 102 ARG A CA 1
ATOM 814 C C . ARG A 1 102 ? 0.193 -15.510 9.988 1.00 97.88 102 ARG A C 1
ATOM 816 O O . ARG A 1 102 ? -0.730 -15.850 10.719 1.00 97.88 102 ARG A O 1
ATOM 823 N N . SER A 1 103 ? 0.364 -16.018 8.769 1.00 97.62 103 SER A N 1
ATOM 824 C CA . SER A 1 103 ? -0.485 -17.088 8.228 1.00 97.62 103 SER A CA 1
ATOM 825 C C . SER A 1 103 ? -0.231 -18.432 8.913 1.00 97.62 103 SER A C 1
ATOM 827 O O . SER A 1 103 ? -1.130 -19.263 8.962 1.00 97.62 103 SER A O 1
ATOM 829 N N . LYS A 1 104 ? 0.984 -18.658 9.433 1.00 97.88 104 LYS A N 1
ATOM 830 C CA . LYS A 1 104 ? 1.361 -19.904 10.119 1.00 97.88 104 LYS A CA 1
ATOM 831 C C . LYS A 1 104 ? 1.196 -19.810 11.632 1.00 97.88 104 LYS A C 1
ATOM 833 O O . LYS A 1 104 ? 0.725 -20.753 12.254 1.00 97.88 104 LYS A O 1
ATOM 838 N N . ASN A 1 105 ? 1.586 -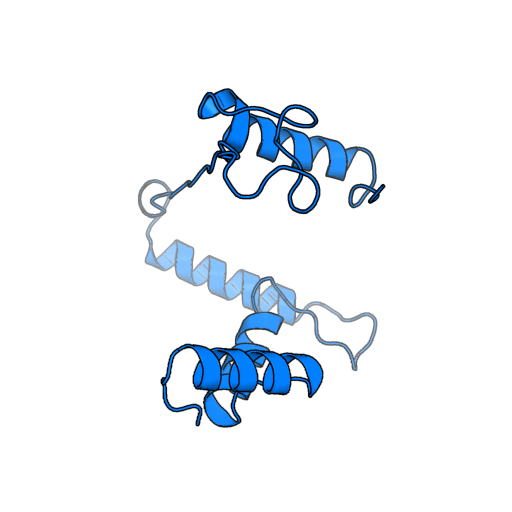18.675 12.206 1.00 97.38 105 ASN A N 1
ATOM 839 C CA . ASN A 1 105 ? 1.714 -18.498 13.653 1.00 97.38 105 ASN A CA 1
ATOM 840 C C . ASN A 1 105 ? 0.591 -17.641 14.263 1.00 97.38 105 ASN A C 1
ATOM 842 O O . ASN A 1 105 ? 0.579 -17.425 15.471 1.00 97.38 105 ASN A O 1
ATOM 846 N N . GLY A 1 106 ? -0.340 -17.144 13.443 1.00 95.44 106 GLY A N 1
ATOM 847 C CA . GLY A 1 106 ? -1.390 -16.218 13.863 1.00 95.44 106 GLY A CA 1
ATOM 848 C C . GLY A 1 106 ? -0.951 -14.749 13.857 1.00 95.44 106 GLY A C 1
ATOM 849 O O . GLY A 1 106 ? 0.227 -14.409 13.724 1.00 95.44 106 GLY A O 1
ATOM 850 N N . ILE A 1 107 ? -1.927 -13.846 13.971 1.00 95.50 107 ILE A N 1
ATOM 851 C CA . ILE A 1 107 ? -1.689 -12.398 14.008 1.00 95.50 107 ILE A CA 1
ATOM 852 C C . ILE A 1 107 ? -1.407 -11.986 15.458 1.00 95.50 107 ILE A C 1
ATOM 854 O O . ILE A 1 107 ? -2.273 -12.178 16.312 1.00 95.50 107 ILE A O 1
ATOM 858 N N . PRO A 1 108 ? -0.242 -11.384 15.760 1.00 94.50 108 PRO A N 1
ATOM 859 C CA . PRO A 1 108 ? 0.047 -10.929 17.110 1.00 94.50 108 PRO A CA 1
ATOM 860 C C . PRO A 1 108 ? -0.861 -9.748 17.468 1.00 94.50 108 PRO A C 1
ATOM 862 O O . PRO A 1 108 ? -0.835 -8.705 16.809 1.00 94.50 108 PRO A O 1
ATOM 865 N N . LEU A 1 109 ? -1.642 -9.909 18.532 1.00 94.69 109 LEU A N 1
ATOM 866 C CA . LEU A 1 109 ? -2.433 -8.848 19.149 1.00 94.69 109 LEU A CA 1
ATOM 867 C C . LEU A 1 109 ? -1.737 -8.400 20.430 1.00 94.69 109 LEU A C 1
ATOM 869 O O . LEU A 1 109 ? -1.224 -9.233 21.179 1.00 94.69 109 LEU A O 1
ATOM 873 N N . LYS A 1 110 ? -1.723 -7.094 20.712 1.00 96.06 110 LYS A N 1
ATOM 874 C CA . LYS A 1 110 ? -1.326 -6.642 22.049 1.00 96.06 110 LYS A CA 1
ATOM 875 C C . LYS A 1 110 ? -2.520 -6.785 22.990 1.00 96.06 110 LYS A C 1
ATOM 877 O O . LYS A 1 110 ? -3.672 -6.912 22.568 1.00 96.06 110 LYS A O 1
ATOM 882 N N . SER A 1 111 ? -2.227 -6.784 24.285 1.00 94.94 111 SER A N 1
ATOM 883 C CA . SER A 1 111 ? -3.227 -7.007 25.333 1.00 94.94 111 SER A CA 1
ATOM 884 C C . SER A 1 111 ? -4.373 -5.995 25.280 1.00 94.94 111 SER A C 1
ATOM 886 O O . SER A 1 111 ? -5.524 -6.364 25.484 1.00 94.94 111 SER A O 1
ATOM 888 N N . VAL A 1 112 ? -4.083 -4.733 24.954 1.00 96.81 112 VAL A N 1
ATOM 889 C CA . VAL A 1 112 ? -5.096 -3.670 24.881 1.00 96.81 112 VAL A CA 1
ATOM 890 C C . VAL A 1 112 ? -6.114 -3.946 23.772 1.00 96.81 112 VAL A C 1
ATOM 892 O O . VAL A 1 112 ? -7.316 -3.814 23.997 1.00 96.81 112 VAL A O 1
ATOM 895 N N . GLU A 1 113 ? -5.653 -4.355 22.590 1.00 95.56 113 GLU A N 1
ATOM 896 C CA . GLU A 1 113 ? -6.516 -4.690 21.460 1.00 95.56 113 GLU A CA 1
ATOM 897 C C . GLU A 1 113 ? -7.321 -5.971 21.728 1.00 95.56 113 GLU A C 1
ATOM 899 O O . GLU A 1 113 ? -8.518 -6.001 21.446 1.00 95.56 113 GLU A O 1
ATOM 904 N N . TYR A 1 114 ? -6.705 -6.992 22.336 1.00 94.75 114 TYR A N 1
ATOM 905 C CA . TYR A 1 114 ? -7.394 -8.234 22.711 1.00 94.75 114 TYR A CA 1
ATOM 906 C C . TYR A 1 114 ? -8.561 -7.973 23.675 1.00 94.75 114 TYR A C 1
ATOM 908 O O . TYR A 1 114 ? -9.691 -8.394 23.423 1.00 94.75 114 TYR A O 1
ATOM 916 N N . GLU A 1 115 ? -8.319 -7.206 24.741 1.00 95.19 115 GLU A N 1
ATOM 917 C CA . GLU A 1 115 ? -9.357 -6.846 25.711 1.00 95.19 115 GLU A CA 1
ATOM 918 C C . GLU A 1 115 ? -10.457 -5.974 25.091 1.00 95.19 115 GLU A C 1
ATOM 920 O O . GLU A 1 115 ? -11.635 -6.112 25.430 1.00 95.19 115 GLU A O 1
ATOM 925 N N . ALA A 1 116 ? -10.106 -5.083 24.157 1.00 95.62 116 ALA A N 1
ATOM 926 C CA . ALA A 1 116 ? -11.091 -4.291 23.428 1.00 95.62 116 ALA A CA 1
ATOM 927 C C . ALA A 1 116 ? -12.014 -5.174 22.571 1.00 95.62 116 ALA A C 1
ATOM 929 O O . ALA A 1 116 ? -13.231 -4.973 22.576 1.00 95.62 116 ALA A O 1
ATOM 930 N N . PHE A 1 117 ? -11.463 -6.174 21.876 1.00 95.31 117 PHE A N 1
ATOM 931 C CA . PHE A 1 117 ? -12.260 -7.109 21.082 1.00 95.31 117 PHE A CA 1
ATOM 932 C C . PHE A 1 117 ? -13.122 -8.029 21.942 1.00 95.31 117 PHE A C 1
ATOM 934 O O . PHE A 1 117 ? -14.298 -8.208 21.626 1.00 95.31 117 PHE A O 1
ATOM 941 N N . LYS A 1 118 ? -12.599 -8.526 23.065 1.00 95.00 118 LYS A N 1
ATOM 942 C CA . LYS A 1 118 ? -13.373 -9.331 24.015 1.00 95.00 118 LYS A CA 1
ATOM 943 C C . LYS A 1 118 ? -14.601 -8.575 24.535 1.00 95.00 118 LYS A C 1
ATOM 945 O O . LYS A 1 118 ? -15.714 -9.089 24.480 1.00 95.00 118 LYS A O 1
ATOM 950 N N . LYS A 1 119 ? -14.432 -7.308 24.930 1.00 96.12 119 LYS A N 1
ATOM 951 C CA . LYS A 1 119 ? -15.550 -6.443 25.354 1.00 96.12 119 LYS A CA 1
ATOM 952 C C . LYS A 1 119 ? -16.585 -6.226 24.249 1.00 96.12 119 LYS A C 1
ATOM 954 O O . LYS A 1 119 ? -17.782 -6.174 24.523 1.00 96.12 119 LYS A O 1
ATOM 959 N N . LEU A 1 120 ? -16.142 -6.070 22.999 1.00 96.44 120 LEU A N 1
ATOM 960 C CA . LEU A 1 120 ? -17.050 -5.945 21.854 1.00 96.44 120 LEU A CA 1
ATOM 961 C C . LEU A 1 120 ? -17.829 -7.243 21.612 1.00 96.44 120 LEU A C 1
ATOM 963 O O . LEU A 1 120 ? -19.033 -7.190 21.376 1.00 96.44 120 LEU A O 1
ATOM 967 N N . SER A 1 121 ? -17.159 -8.388 21.709 1.00 96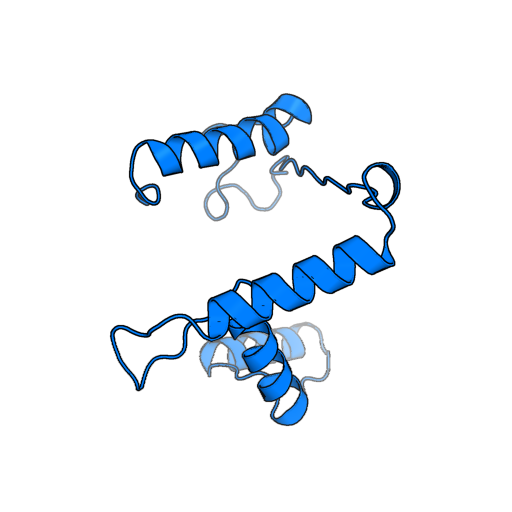.25 121 SER A N 1
ATOM 968 C CA . SER A 1 121 ? -17.771 -9.712 21.602 1.00 96.25 121 SER A CA 1
ATOM 969 C C . SER A 1 121 ? -18.877 -9.909 22.639 1.00 96.25 121 SER A C 1
ATOM 971 O O . SER A 1 121 ? -19.997 -10.249 22.262 1.00 96.25 121 SER A O 1
ATOM 973 N N . GLU A 1 122 ? -18.607 -9.607 23.911 1.00 95.94 122 GLU A N 1
ATOM 974 C CA . GLU A 1 122 ? -19.589 -9.697 24.997 1.00 95.94 122 GLU A CA 1
ATOM 975 C C . GLU A 1 122 ? -20.779 -8.761 24.754 1.00 95.94 122 GLU A C 1
ATOM 977 O O . GLU A 1 122 ? -21.933 -9.173 24.863 1.00 95.94 122 GLU A O 1
ATOM 982 N N . LYS A 1 123 ? -20.506 -7.513 24.349 1.00 96.88 123 LYS A N 1
ATOM 983 C CA . LYS A 1 123 ? -21.541 -6.510 24.066 1.00 96.88 123 LYS A CA 1
ATOM 984 C C . LYS A 1 123 ? -22.517 -6.958 22.976 1.00 96.88 123 LYS A C 1
ATOM 986 O O . LYS A 1 123 ? -23.702 -6.645 23.062 1.00 96.88 123 LYS A O 1
ATOM 991 N N . TYR A 1 124 ? -22.019 -7.627 21.939 1.00 97.00 124 TYR A N 1
ATOM 992 C CA . TYR A 1 124 ? -22.827 -8.044 20.791 1.00 97.00 124 TYR A CA 1
ATOM 993 C C . TYR A 1 124 ? -23.210 -9.531 20.815 1.00 97.00 124 TYR A C 1
ATOM 995 O O . TYR A 1 124 ? -23.858 -9.994 19.882 1.00 97.00 124 TYR A O 1
ATOM 1003 N N . GLY A 1 125 ? -22.842 -10.277 21.863 1.00 94.94 125 GLY A N 1
ATOM 1004 C CA . GLY A 1 125 ? -23.153 -11.703 21.997 1.00 94.94 125 GLY A CA 1
ATOM 1005 C C . GLY A 1 125 ? -22.491 -12.592 20.937 1.00 94.94 125 GLY A C 1
ATOM 1006 O O . GLY A 1 125 ? -23.038 -13.633 20.582 1.00 94.94 125 GLY A O 1
ATOM 1007 N N . ILE A 1 126 ? -21.336 -12.184 20.404 1.00 95.88 126 ILE A N 1
ATOM 1008 C CA . ILE A 1 126 ? -20.587 -12.935 19.384 1.00 95.88 126 ILE A CA 1
ATOM 1009 C C . ILE A 1 126 ? -19.470 -13.698 20.084 1.00 95.88 126 ILE A C 1
ATOM 1011 O O . ILE A 1 126 ? -18.758 -13.114 20.890 1.00 95.88 126 ILE A O 1
ATOM 1015 N N . ARG A 1 127 ? -19.273 -14.982 19.781 1.00 91.75 127 ARG A N 1
ATOM 1016 C CA . ARG A 1 127 ? -18.168 -15.760 20.359 1.00 91.75 127 ARG A CA 1
ATOM 1017 C C . ARG A 1 127 ? -16.812 -15.174 19.936 1.00 91.75 127 ARG A C 1
ATOM 1019 O O . ARG A 1 127 ? -16.593 -14.946 18.750 1.00 91.75 127 ARG A O 1
ATOM 1026 N N . PHE A 1 128 ? -15.922 -14.955 20.902 1.00 86.50 128 PHE A N 1
ATOM 1027 C CA . PHE A 1 128 ? -14.530 -14.566 20.670 1.00 86.50 128 PHE A CA 1
ATOM 1028 C C . PHE A 1 128 ? -13.637 -15.783 20.905 1.00 86.50 128 PHE A C 1
ATOM 1030 O O . PHE A 1 128 ? -13.700 -16.385 21.979 1.00 86.50 128 PHE A O 1
ATOM 1037 N N . GLU A 1 129 ? -12.884 -16.168 19.879 1.00 71.69 129 GLU A N 1
ATOM 1038 C CA . GLU A 1 129 ? -11.908 -17.265 19.891 1.00 71.69 129 GLU A CA 1
ATOM 1039 C C . GLU A 1 129 ? -10.496 -16.707 19.724 1.00 71.69 129 GLU A C 1
ATOM 1041 O O . GLU A 1 129 ? -10.341 -15.729 18.953 1.00 71.69 129 GLU A O 1
#

Solvent-accessible surface area (backbone atoms only — not comparable to full-atom values): 8097 Å² total; per-residue (Å²): 135,87,81,50,62,82,47,73,59,28,46,53,53,51,48,52,51,45,43,50,15,9,62,72,64,73,26,57,52,79,90,68,36,62,51,90,86,79,44,64,88,88,57,85,52,57,82,46,78,69,87,86,85,80,72,61,64,82,78,44,61,56,69,60,53,53,51,50,51,53,49,52,58,51,51,61,48,65,50,91,60,95,46,89,88,55,76,60,77,58,96,61,49,70,57,50,54,51,47,60,49,32,74,73,74,48,77,90,72,56,71,71,58,49,55,52,49,49,54,51,22,64,74,70,73,44,91,79,131

Secondary structure (DSSP, 8-state):
-PPPTTTHHHHHHHHHHHIIIIITTT---GGGSPPTTTS-TTS------------GGGTS-HHHHHHHHHHHHHHHHHSPPSSTTS----TTHHHHHHHHHHHHH-PPPPHHHHHHHHHHHHHHT----

pLDDT: mean 95.49, std 3.24, range [71.69, 98.25]

Radius of gyration: 21.92 Å; Cα contacts (8 Å, |Δi|>4): 73; chains: 1; bounding box: 50×41×51 Å

Mean predicted aligned error: 4.74 Å